Protein AF-A0A4U2G4Q0-F1 (afdb_monomer_lite)

Radius of gyration: 26.19 Å; chains: 1; bounding box: 52×20×78 Å

Sequence (96 aa):
GVTEQVVVTYTMSDESGEPITSTATITVTGTNDLPIANADSGAVQENSTVTVDVLANDTDLDDGAKFTLDSVSSDKGLVTIVNNKLVFEATGEDFD

pLDDT: mean 94.03, std 5.7, range [67.75, 98.62]

Foldseek 3Di:
DDKDKDKDKDWDDDPVDDIDIDIDIDIDDDDFWDKDFDDDDDDDDAQDKDKAQRCPPIDGPDPPDDDADPDDDDPFFDWDADPRIIMGHRHNVRPD

Secondary structure (DSSP, 8-state):
--EEEEEEEEEE--TT---EEEEEEEEEEPPPPPPB---------TTEEEEE-TTSS-B-SSTT----------SSSEEEEETTEEEEEE-HHHH-

Structure (mmCIF, N/CA/C/O backbone):
data_AF-A0A4U2G4Q0-F1
#
_entry.id   AF-A0A4U2G4Q0-F1
#
loop_
_atom_site.group_PDB
_atom_site.id
_atom_site.type_symbol
_atom_site.label_atom_id
_atom_site.label_alt_id
_atom_site.label_comp_id
_atom_site.label_asym_id
_atom_site.label_entity_id
_atom_site.label_seq_id
_atom_site.pdbx_PDB_ins_code
_atom_site.Cartn_x
_atom_site.Cartn_y
_atom_site.Cartn_z
_atom_site.occupancy
_atom_site.B_iso_or_equiv
_atom_site.auth_seq_id
_atom_site.auth_comp_id
_atom_site.auth_asym_id
_atom_site.auth_atom_id
_atom_site.pdbx_PDB_model_num
ATOM 1 N N . GLY A 1 1 ? 11.589 -1.559 -5.658 1.00 67.75 1 GLY A N 1
ATOM 2 C CA . GLY A 1 1 ? 12.229 -1.157 -6.922 1.00 67.75 1 GLY A CA 1
ATOM 3 C C . GLY A 1 1 ? 11.932 -2.153 -8.006 1.00 67.75 1 GLY A C 1
ATOM 4 O O . GLY A 1 1 ? 12.147 -3.346 -7.807 1.00 67.75 1 GLY A O 1
ATOM 5 N N . VAL A 1 2 ? 11.428 -1.691 -9.146 1.00 77.00 2 VAL A N 1
ATOM 6 C CA . VAL A 1 2 ? 11.065 -2.562 -10.275 1.00 77.00 2 VAL A CA 1
ATOM 7 C C . VAL A 1 2 ? 12.243 -2.704 -11.232 1.00 77.00 2 VAL A C 1
ATOM 9 O O . VAL A 1 2 ? 12.968 -1.744 -11.480 1.00 77.00 2 VAL A O 1
ATOM 12 N N . THR 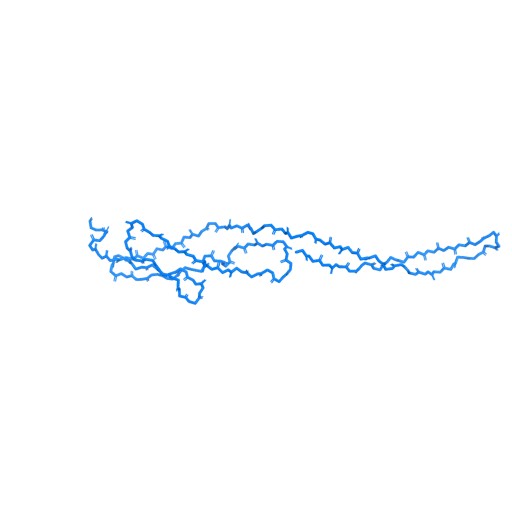A 1 3 ? 12.457 -3.904 -11.776 1.00 85.19 3 THR A N 1
ATOM 13 C CA . THR A 1 3 ? 13.377 -4.091 -12.906 1.00 85.19 3 THR A CA 1
ATOM 14 C C . THR A 1 3 ? 12.584 -4.146 -14.201 1.00 85.19 3 THR A C 1
ATOM 16 O O . THR A 1 3 ? 11.742 -5.026 -14.368 1.00 85.19 3 THR A O 1
ATOM 19 N N . GLU A 1 4 ? 12.900 -3.253 -15.130 1.00 89.81 4 GLU A N 1
ATOM 20 C CA . GLU A 1 4 ? 12.299 -3.203 -16.458 1.00 89.81 4 GLU A CA 1
ATOM 21 C C . GLU A 1 4 ? 13.333 -3.503 -17.544 1.00 89.81 4 GLU A C 1
ATOM 23 O O . GLU A 1 4 ? 14.521 -3.197 -17.415 1.00 89.81 4 GLU A O 1
ATOM 28 N N . GLN A 1 5 ? 12.876 -4.111 -18.639 1.00 93.38 5 GLN A N 1
ATOM 29 C CA . GLN A 1 5 ? 13.682 -4.294 -19.842 1.00 93.38 5 GLN A CA 1
ATOM 30 C C . GLN A 1 5 ? 13.166 -3.379 -20.945 1.00 93.38 5 GLN A C 1
ATOM 32 O O . GLN A 1 5 ? 11.998 -3.436 -21.322 1.00 93.38 5 GLN A O 1
ATOM 37 N N . VAL A 1 6 ? 14.067 -2.579 -21.502 1.00 94.88 6 VAL A N 1
ATOM 38 C CA . VAL A 1 6 ? 13.802 -1.684 -22.623 1.00 94.88 6 VAL A CA 1
ATOM 39 C C . VAL A 1 6 ? 14.505 -2.234 -23.856 1.00 94.88 6 VAL A C 1
ATOM 41 O O . VAL A 1 6 ? 15.722 -2.421 -23.858 1.00 94.88 6 VAL A O 1
ATOM 44 N N . VAL A 1 7 ? 13.747 -2.485 -24.924 1.00 96.69 7 VAL A N 1
ATOM 45 C CA . VAL A 1 7 ? 14.304 -2.900 -26.217 1.00 96.69 7 VAL A CA 1
ATOM 46 C C . VAL A 1 7 ? 14.533 -1.662 -27.074 1.00 96.69 7 VAL A C 1
ATOM 48 O O . VAL A 1 7 ? 13.591 -0.986 -27.484 1.00 96.69 7 VAL A O 1
ATOM 51 N N . VAL A 1 8 ? 15.796 -1.370 -27.361 1.00 97.81 8 VAL A N 1
ATOM 52 C CA . VAL A 1 8 ? 16.213 -0.264 -28.222 1.00 97.81 8 VAL A CA 1
ATOM 53 C C . VAL A 1 8 ? 16.483 -0.802 -29.617 1.00 97.81 8 VAL A C 1
ATOM 55 O O . VAL A 1 8 ? 17.323 -1.679 -29.794 1.00 97.81 8 VAL A O 1
ATOM 58 N N . THR A 1 9 ? 15.795 -0.262 -30.619 1.00 97.88 9 THR A N 1
ATOM 59 C CA . THR A 1 9 ? 16.065 -0.569 -32.031 1.00 97.88 9 THR A CA 1
ATOM 60 C C . THR A 1 9 ? 17.053 0.447 -32.592 1.00 97.88 9 THR A C 1
ATOM 62 O O . THR A 1 9 ? 16.890 1.646 -32.368 1.00 97.88 9 THR A O 1
ATOM 65 N N . TYR A 1 10 ? 18.066 -0.009 -33.324 1.00 96.88 10 TYR A N 1
ATOM 66 C CA . TYR A 1 10 ? 19.054 0.858 -33.965 1.00 96.88 10 TYR A CA 1
ATOM 67 C C . TYR A 1 10 ? 19.389 0.382 -35.380 1.00 96.88 10 TYR A C 1
ATOM 69 O O . TYR A 1 10 ? 19.177 -0.778 -35.733 1.00 96.88 10 TYR A O 1
ATOM 77 N N . THR A 1 11 ? 19.913 1.294 -36.197 1.00 97.25 11 THR A N 1
ATOM 78 C CA . THR A 1 11 ? 20.379 1.017 -37.561 1.00 97.25 11 THR A CA 1
ATOM 79 C C . THR A 1 11 ? 21.871 1.299 -37.682 1.00 97.25 11 THR A C 1
ATOM 81 O O . THR A 1 11 ? 22.355 2.274 -37.108 1.00 97.25 11 THR A O 1
ATOM 84 N N . MET A 1 12 ? 22.595 0.488 -38.449 1.00 95.75 12 MET A N 1
ATOM 85 C CA . MET A 1 12 ? 24.026 0.666 -38.718 1.00 95.75 12 MET A CA 1
ATOM 86 C C . MET A 1 12 ? 24.351 0.386 -40.186 1.00 95.75 12 MET A C 1
ATOM 88 O O . MET A 1 12 ? 23.714 -0.463 -40.796 1.00 95.75 12 MET A O 1
ATOM 92 N N . SER A 1 13 ? 25.352 1.064 -40.739 1.00 95.75 13 SER A N 1
ATOM 93 C CA . SER A 1 13 ? 25.876 0.840 -42.093 1.00 95.75 13 SER A CA 1
ATOM 94 C C . SER A 1 13 ? 27.403 0.911 -42.074 1.00 95.75 13 SER A C 1
ATOM 96 O O . SER A 1 13 ? 27.966 1.618 -41.236 1.00 95.75 13 SER A O 1
ATOM 98 N N . ASP A 1 14 ? 28.066 0.206 -42.990 1.00 93.19 14 ASP A N 1
ATOM 99 C CA . ASP A 1 14 ? 29.508 0.326 -43.238 1.00 93.19 14 ASP A CA 1
ATOM 100 C C . ASP A 1 14 ? 29.802 1.317 -44.387 1.00 93.19 14 ASP A C 1
ATOM 102 O O . ASP A 1 14 ? 28.907 2.040 -44.839 1.00 93.19 14 ASP A O 1
ATOM 106 N N . GLU A 1 15 ? 31.051 1.377 -44.867 1.00 93.62 15 GLU A N 1
ATOM 107 C CA . GLU A 1 15 ? 31.433 2.294 -45.952 1.00 93.62 15 GLU A CA 1
ATOM 108 C C . GLU A 1 15 ? 30.790 1.954 -47.310 1.00 93.62 15 GLU A C 1
ATOM 110 O O . GLU A 1 15 ? 30.821 2.783 -48.221 1.00 93.62 15 GLU A O 1
ATOM 115 N N . SER A 1 16 ? 30.210 0.758 -47.458 1.00 86.19 16 SER A N 1
ATOM 116 C CA . SER A 1 16 ? 29.601 0.277 -48.705 1.00 86.19 16 SER A CA 1
ATOM 117 C C . SER A 1 16 ? 28.143 0.707 -48.862 1.00 86.19 16 SER A C 1
ATOM 119 O O . SER A 1 16 ? 27.605 0.606 -49.963 1.00 86.19 16 SER A O 1
ATOM 121 N N . GLY A 1 17 ? 27.530 1.235 -47.798 1.00 77.50 17 GLY A N 1
ATOM 122 C CA . GLY A 1 17 ? 26.237 1.908 -47.850 1.00 77.50 17 GLY A CA 1
ATOM 123 C C . GLY A 1 17 ? 25.056 0.969 -48.092 1.00 77.50 17 GLY A C 1
ATOM 124 O O . GLY A 1 17 ? 24.575 0.848 -49.209 1.00 77.50 17 GLY A O 1
ATOM 125 N N . GLU A 1 18 ? 24.549 0.376 -47.014 1.00 93.06 18 GLU A N 1
ATOM 126 C CA . GLU A 1 18 ? 23.136 0.018 -46.826 1.00 93.06 18 GLU A CA 1
ATOM 127 C C . GLU A 1 18 ? 22.896 -0.125 -45.307 1.00 93.06 18 GLU A C 1
ATOM 129 O O . GLU A 1 18 ? 23.699 -0.775 -44.628 1.00 93.06 18 GLU A O 1
ATOM 134 N N . PRO A 1 19 ? 21.863 0.502 -44.720 1.00 94.31 19 PRO A N 1
ATOM 135 C CA . PRO A 1 19 ? 21.591 0.381 -43.292 1.00 94.31 19 PRO A CA 1
ATOM 136 C C . PRO A 1 19 ? 20.924 -0.956 -42.931 1.00 94.31 19 PRO A C 1
ATOM 138 O O . PRO A 1 19 ? 19.929 -1.361 -43.523 1.00 94.31 19 PRO A O 1
ATOM 141 N N . ILE A 1 20 ? 21.427 -1.609 -41.884 1.00 96.38 20 ILE A N 1
ATOM 142 C CA . ILE A 1 20 ? 20.869 -2.824 -41.278 1.00 96.38 20 ILE A CA 1
ATOM 143 C C . ILE A 1 20 ? 20.270 -2.474 -39.916 1.00 96.38 20 ILE A C 1
ATOM 145 O O . ILE A 1 20 ? 20.884 -1.744 -39.136 1.00 96.38 20 ILE A O 1
ATOM 149 N N . THR A 1 21 ? 19.090 -3.014 -39.606 1.00 97.75 21 THR A N 1
ATOM 150 C CA . THR A 1 21 ? 18.414 -2.843 -38.309 1.00 97.75 21 THR A CA 1
ATOM 151 C C . THR A 1 21 ? 18.759 -3.972 -37.334 1.00 97.75 21 THR A C 1
ATOM 153 O O . THR A 1 21 ? 18.766 -5.142 -37.709 1.00 97.75 21 THR A O 1
ATOM 156 N N . SER A 1 22 ? 18.992 -3.627 -36.067 1.00 97.81 22 SER A N 1
ATOM 157 C CA . SER A 1 22 ? 19.196 -4.561 -34.954 1.00 97.81 22 SER A CA 1
ATOM 158 C C . SER A 1 22 ? 18.582 -4.012 -33.658 1.00 97.81 22 SER A C 1
ATOM 160 O O . SER A 1 22 ? 18.094 -2.880 -33.617 1.00 97.81 22 SER A O 1
ATOM 162 N N . THR A 1 23 ? 18.593 -4.811 -32.591 1.00 98.00 23 THR A N 1
ATOM 163 C CA . THR A 1 23 ? 18.062 -4.445 -31.272 1.00 98.00 23 THR A CA 1
ATOM 164 C C . THR A 1 23 ? 19.083 -4.660 -30.160 1.00 98.00 23 THR A C 1
ATOM 166 O O . THR A 1 23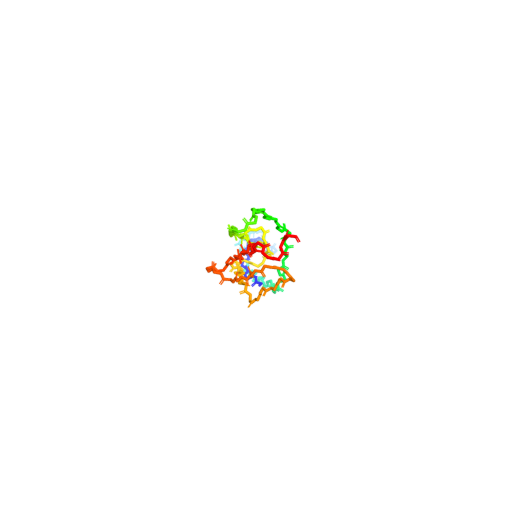 ? 19.804 -5.657 -30.165 1.00 98.00 23 THR A O 1
ATOM 169 N N . ALA A 1 24 ? 19.088 -3.775 -29.166 1.00 97.69 24 ALA A N 1
ATOM 170 C CA . ALA A 1 24 ? 19.778 -3.943 -27.892 1.00 97.69 24 ALA A CA 1
ATOM 171 C C . ALA A 1 24 ? 18.752 -3.989 -26.752 1.00 97.69 24 ALA A C 1
ATOM 173 O O . ALA A 1 24 ? 17.849 -3.157 -26.700 1.00 97.69 24 ALA A O 1
ATOM 174 N N . THR A 1 25 ? 18.900 -4.937 -25.828 1.00 97.56 25 THR A N 1
ATOM 175 C CA . THR A 1 25 ? 18.081 -4.992 -24.610 1.00 97.56 25 THR A CA 1
ATOM 176 C C . THR A 1 25 ? 18.832 -4.315 -23.473 1.00 97.56 25 THR A C 1
ATOM 178 O O . THR A 1 25 ? 19.949 -4.712 -23.143 1.00 97.56 25 THR A O 1
ATOM 181 N N . ILE A 1 26 ? 18.218 -3.302 -22.871 1.00 96.81 26 ILE A N 1
ATOM 182 C CA . ILE A 1 26 ? 18.736 -2.583 -21.709 1.00 96.81 26 ILE A CA 1
ATOM 183 C C . ILE A 1 26 ? 17.895 -2.976 -20.501 1.00 96.81 26 ILE A C 1
ATOM 185 O O . ILE A 1 26 ? 16.682 -2.791 -20.507 1.00 96.81 26 ILE A O 1
ATOM 189 N N . THR A 1 27 ? 18.540 -3.491 -19.459 1.00 94.62 27 THR A N 1
ATOM 190 C CA . THR A 1 27 ? 17.888 -3.750 -18.172 1.00 94.62 27 THR A CA 1
ATOM 191 C C . THR A 1 27 ? 18.085 -2.544 -17.265 1.00 94.62 27 THR A C 1
ATOM 193 O O . THR A 1 27 ? 19.222 -2.159 -16.990 1.00 94.62 27 THR A O 1
ATOM 196 N N . VAL A 1 28 ? 16.989 -1.963 -16.788 1.00 91.62 28 VAL A N 1
ATOM 197 C CA . VAL A 1 28 ? 16.984 -0.876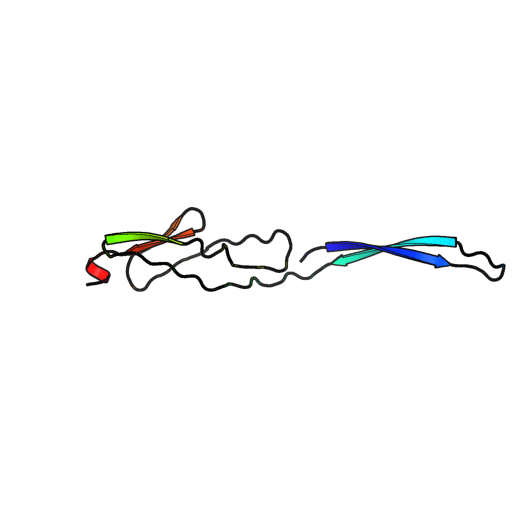 -15.808 1.00 91.62 28 VAL A CA 1
ATOM 198 C C . VAL A 1 28 ? 16.445 -1.430 -14.500 1.00 91.62 28 VAL A C 1
ATOM 200 O O . VAL A 1 28 ? 15.318 -1.907 -14.449 1.00 91.62 28 VAL A O 1
ATOM 203 N N . THR A 1 29 ? 17.247 -1.370 -13.441 1.00 88.25 29 THR A N 1
ATOM 204 C CA . THR A 1 29 ? 16.815 -1.764 -12.097 1.00 88.25 29 THR A CA 1
ATOM 205 C C . THR A 1 29 ? 16.555 -0.513 -11.271 1.00 88.25 29 THR A C 1
ATOM 207 O O . THR A 1 29 ? 17.483 0.235 -10.965 1.00 88.25 29 THR A O 1
ATOM 210 N N . GLY A 1 30 ? 15.288 -0.290 -10.929 1.00 86.94 30 GLY A N 1
ATOM 211 C CA . GLY A 1 30 ? 14.861 0.743 -9.996 1.00 86.94 30 GLY A CA 1
ATOM 212 C C . GLY A 1 30 ? 15.299 0.437 -8.565 1.00 86.94 30 GLY A C 1
ATOM 213 O O . GLY A 1 30 ? 15.468 -0.722 -8.171 1.00 86.94 30 GLY A O 1
ATOM 214 N N . THR A 1 31 ? 15.481 1.488 -7.773 1.00 90.12 31 THR A N 1
ATOM 215 C CA . THR A 1 31 ? 15.694 1.398 -6.323 1.00 90.12 31 THR A CA 1
ATOM 216 C C . THR A 1 31 ? 14.381 1.140 -5.602 1.00 90.12 31 THR A C 1
ATOM 218 O O . THR A 1 31 ? 13.325 1.350 -6.178 1.00 90.12 31 THR A O 1
ATOM 221 N N . ASN A 1 32 ? 14.436 0.654 -4.361 1.00 88.88 32 ASN A N 1
ATOM 222 C CA . ASN A 1 32 ? 13.240 0.624 -3.524 1.00 88.88 32 ASN A CA 1
ATOM 223 C C . ASN A 1 32 ? 12.932 2.028 -3.014 1.00 88.88 32 ASN A C 1
ATOM 225 O O . ASN A 1 32 ? 13.809 2.644 -2.403 1.00 88.88 32 ASN A O 1
ATOM 229 N N . ASP A 1 33 ? 11.719 2.496 -3.254 1.00 91.62 33 ASP A N 1
ATOM 230 C CA . ASP A 1 33 ? 11.228 3.769 -2.752 1.00 91.62 33 ASP A CA 1
ATOM 231 C C . ASP A 1 33 ? 10.598 3.581 -1.362 1.00 91.62 33 ASP A C 1
ATOM 233 O O . ASP A 1 33 ? 10.453 2.461 -0.865 1.00 91.62 33 ASP A O 1
ATOM 237 N N . LEU A 1 34 ? 10.356 4.687 -0.656 1.00 9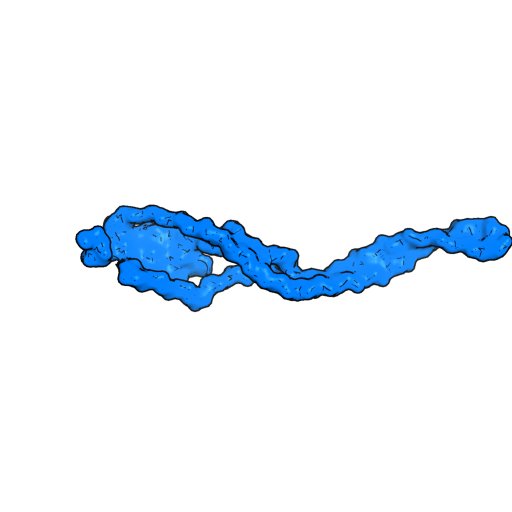2.81 34 LEU A N 1
ATOM 238 C CA . LEU A 1 34 ? 9.634 4.658 0.616 1.00 92.81 34 LEU A CA 1
ATOM 239 C C . LEU A 1 34 ? 8.140 4.883 0.362 1.00 92.81 34 LEU A C 1
ATOM 241 O O . LEU A 1 34 ? 7.796 5.674 -0.523 1.00 92.81 34 LEU A O 1
ATOM 245 N N . PRO A 1 35 ? 7.263 4.301 1.196 1.00 95.25 35 PRO A N 1
ATOM 246 C CA . PRO A 1 35 ? 5.837 4.554 1.104 1.00 95.25 35 PRO A CA 1
ATOM 247 C C . PRO A 1 35 ? 5.508 6.012 1.438 1.00 95.25 35 PRO A C 1
ATOM 249 O O . PRO A 1 35 ? 6.135 6.646 2.294 1.00 95.25 35 PRO A O 1
ATOM 252 N N . ILE A 1 36 ? 4.471 6.527 0.786 1.00 96.75 36 ILE A N 1
ATOM 253 C CA . ILE A 1 36 ? 3.861 7.829 1.037 1.00 96.75 36 ILE A CA 1
ATOM 254 C C . ILE A 1 36 ? 2.491 7.586 1.663 1.00 96.75 36 ILE A C 1
ATOM 256 O O . ILE A 1 36 ? 1.572 7.120 0.985 1.00 96.75 36 ILE A O 1
ATOM 260 N N . ALA A 1 37 ? 2.374 7.940 2.943 1.00 97.19 37 ALA A N 1
ATOM 261 C CA . ALA A 1 37 ? 1.120 7.864 3.676 1.00 97.19 37 ALA A CA 1
ATOM 262 C C . ALA A 1 37 ? 0.255 9.113 3.439 1.00 97.19 37 ALA A C 1
ATOM 264 O O . ALA A 1 37 ? 0.764 10.241 3.469 1.00 97.19 37 ALA A O 1
ATOM 265 N N . ASN A 1 38 ? -1.048 8.929 3.252 1.00 97.75 38 ASN A N 1
ATOM 266 C CA . ASN A 1 38 ? -2.033 9.994 3.113 1.00 97.75 38 ASN A CA 1
ATOM 267 C C . ASN A 1 38 ? -2.978 10.001 4.319 1.00 97.75 38 ASN A C 1
ATOM 269 O O . ASN A 1 38 ? -3.336 8.970 4.864 1.00 97.75 38 ASN A O 1
ATOM 273 N N . ALA A 1 39 ? -3.367 11.192 4.779 1.00 98.06 39 ALA A N 1
ATOM 274 C CA . ALA A 1 39 ? -4.156 11.303 6.002 1.00 98.06 39 ALA A CA 1
ATOM 275 C C . ALA A 1 39 ? -5.598 10.802 5.819 1.00 98.06 39 ALA A C 1
ATOM 277 O O . ALA A 1 39 ? -6.271 11.156 4.846 1.00 98.06 39 ALA A O 1
ATOM 278 N N . ASP A 1 40 ? -6.095 10.086 6.827 1.00 98.00 40 ASP A N 1
ATOM 279 C CA . ASP A 1 40 ? -7.465 9.580 6.879 1.00 98.00 40 ASP A CA 1
ATOM 280 C C . ASP A 1 40 ? -8.320 10.284 7.924 1.00 98.00 40 ASP A C 1
ATOM 282 O O . ASP A 1 40 ? -7.843 10.933 8.857 1.00 98.00 40 ASP A O 1
ATOM 286 N N . SER A 1 41 ? -9.630 10.107 7.785 1.00 96.94 41 SER A N 1
ATOM 287 C CA . SER A 1 41 ? -10.594 10.528 8.792 1.00 96.94 41 SER A CA 1
ATOM 288 C C . SER A 1 41 ? -11.732 9.521 8.905 1.00 96.94 41 SER A C 1
ATOM 290 O O . SER A 1 41 ? -12.093 8.841 7.945 1.00 96.94 41 SER A O 1
ATOM 292 N N . GLY A 1 42 ? -12.306 9.442 10.099 1.00 96.25 42 GLY A N 1
ATOM 293 C CA . GLY A 1 42 ? -13.501 8.672 10.408 1.00 96.25 42 GLY A CA 1
ATOM 294 C C . GLY A 1 42 ? -14.292 9.395 11.491 1.00 96.25 42 GLY A C 1
ATOM 295 O O . GLY A 1 42 ? -13.747 10.225 12.217 1.00 96.25 42 GLY A O 1
ATOM 296 N N . ALA A 1 43 ? -15.583 9.102 11.586 1.00 96.31 43 ALA A N 1
ATOM 297 C CA . ALA A 1 43 ? -16.445 9.656 12.619 1.00 96.31 43 ALA A CA 1
ATOM 298 C C . ALA A 1 43 ? -17.382 8.573 13.139 1.00 96.31 43 ALA A C 1
ATOM 300 O O . ALA A 1 43 ? -17.867 7.732 12.380 1.00 96.31 43 ALA A O 1
ATOM 301 N N . VAL A 1 44 ? -17.632 8.613 14.441 1.00 96.69 44 VAL A N 1
ATOM 302 C CA . VAL A 1 44 ? -18.492 7.671 15.146 1.00 96.69 44 VAL A CA 1
ATOM 303 C C . VAL A 1 44 ? -19.130 8.384 16.335 1.00 96.69 44 VAL A C 1
ATOM 305 O O . VAL A 1 44 ? -18.575 9.359 16.839 1.00 96.69 44 VAL A O 1
ATOM 308 N N . GLN A 1 45 ? -20.317 7.944 16.743 1.00 96.25 45 GLN A N 1
ATOM 309 C CA . GLN A 1 45 ? -20.933 8.408 17.987 1.00 96.25 45 GLN A CA 1
ATOM 310 C C . GLN A 1 45 ? -20.307 7.690 19.188 1.00 96.25 45 GLN A C 1
ATOM 312 O O . GLN A 1 45 ? -19.667 6.651 19.030 1.00 96.25 45 GLN A O 1
ATOM 317 N N . GLU A 1 46 ? -20.515 8.223 20.391 1.00 95.19 46 GLU A N 1
ATOM 318 C CA . GLU A 1 46 ? -20.204 7.494 21.620 1.00 95.19 46 GLU A CA 1
ATOM 319 C C . GLU A 1 46 ? -20.901 6.123 21.647 1.00 95.19 46 GLU A C 1
ATOM 321 O O . GLU A 1 46 ? -21.964 5.916 21.050 1.00 95.19 46 GLU A O 1
ATOM 326 N N . ASN A 1 47 ? -20.287 5.174 22.346 1.00 95.06 47 ASN A N 1
ATOM 327 C CA . ASN A 1 47 ? -20.737 3.790 22.478 1.00 95.06 47 ASN A CA 1
ATOM 328 C C . ASN A 1 47 ? -20.910 3.062 21.133 1.00 95.06 47 ASN A C 1
ATOM 330 O O . ASN A 1 47 ? -21.755 2.176 21.000 1.00 95.06 47 ASN A O 1
ATOM 334 N N . SER A 1 48 ? -20.126 3.449 20.124 1.00 96.81 48 SER A N 1
ATOM 335 C CA . SER A 1 48 ? -20.170 2.878 18.777 1.00 96.81 48 SER A CA 1
ATOM 336 C C . SER A 1 48 ? -18.764 2.625 18.219 1.00 96.81 48 SER A C 1
ATOM 338 O O . SER A 1 48 ? -17.760 3.121 18.734 1.00 96.81 48 SER A O 1
ATOM 340 N N . THR A 1 49 ? -18.700 1.842 17.142 1.00 97.88 49 THR A N 1
ATOM 341 C CA . THR A 1 49 ? -17.451 1.412 16.497 1.00 97.88 49 THR A CA 1
ATOM 342 C C . THR A 1 49 ? -17.374 1.927 15.065 1.00 97.88 49 THR A C 1
ATOM 344 O O . THR A 1 49 ? -18.377 1.943 14.349 1.00 97.88 49 THR A O 1
ATOM 347 N N . VAL A 1 50 ? -16.175 2.296 14.617 1.00 98.31 50 VAL A N 1
ATOM 348 C CA . VAL A 1 50 ? -15.880 2.608 13.214 1.00 98.31 50 VAL A CA 1
ATOM 3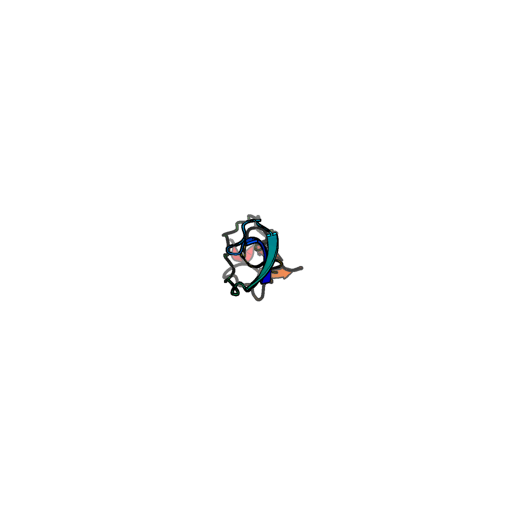49 C C . VAL A 1 50 ? -14.678 1.810 12.726 1.00 98.31 50 VAL A C 1
ATOM 351 O O . VAL A 1 50 ? -13.715 1.585 13.456 1.00 98.31 50 VAL A O 1
ATOM 354 N N . THR A 1 51 ? -14.740 1.373 11.471 1.00 98.62 51 THR A N 1
ATOM 355 C CA . THR A 1 51 ? -13.606 0.778 10.760 1.00 98.62 51 THR A CA 1
ATOM 356 C C . THR A 1 51 ? -13.139 1.747 9.686 1.00 98.62 51 THR A C 1
ATOM 358 O O . THR A 1 51 ? -13.948 2.193 8.873 1.00 98.62 51 THR A O 1
ATOM 361 N N . VAL A 1 52 ? -11.843 2.050 9.670 1.00 98.44 52 VAL A N 1
ATOM 362 C CA . VAL A 1 52 ? -11.215 2.943 8.693 1.00 98.44 52 VAL A CA 1
ATOM 363 C C . VAL A 1 52 ? -10.140 2.177 7.935 1.00 98.44 52 VAL A C 1
ATOM 365 O O . VAL A 1 52 ? -9.267 1.533 8.523 1.00 98.44 52 VAL A O 1
ATOM 368 N N . ASP A 1 53 ? -10.220 2.235 6.609 1.00 98.25 53 ASP A N 1
ATOM 369 C CA . ASP A 1 53 ? -9.227 1.651 5.716 1.00 98.25 53 ASP A CA 1
ATOM 370 C C . ASP A 1 53 ? -8.082 2.631 5.458 1.00 98.25 53 ASP A C 1
ATOM 372 O O . ASP A 1 53 ? -7.992 3.217 4.384 1.00 98.25 53 ASP A O 1
ATOM 376 N N . VAL A 1 54 ? -7.234 2.816 6.470 1.00 97.94 54 VAL A N 1
ATOM 377 C CA . VAL A 1 54 ? -6.158 3.829 6.480 1.00 97.94 54 VAL A CA 1
ATOM 378 C C . VAL A 1 54 ? -5.023 3.573 5.484 1.00 97.94 54 VAL A C 1
ATOM 380 O O . VAL A 1 54 ? -4.086 4.343 5.406 1.00 97.94 54 VAL A O 1
ATOM 383 N N . LEU A 1 55 ? -5.069 2.457 4.753 1.00 97.88 55 LEU A N 1
ATOM 384 C CA . LEU A 1 55 ? -4.064 2.105 3.745 1.00 97.88 55 LEU A CA 1
ATOM 385 C C . LEU A 1 55 ? -4.592 2.290 2.315 1.00 97.88 55 LEU A C 1
ATOM 387 O O . LEU A 1 55 ? -3.873 2.033 1.352 1.00 97.88 55 LEU A O 1
ATOM 391 N N . ALA A 1 56 ? -5.868 2.658 2.149 1.00 97.00 56 ALA A N 1
ATOM 392 C CA . ALA A 1 56 ? -6.532 2.673 0.844 1.00 97.00 56 ALA A CA 1
ATOM 393 C C . ALA A 1 56 ? -6.064 3.811 -0.071 1.00 97.00 56 ALA A C 1
ATOM 395 O O . ALA A 1 56 ? -6.161 3.700 -1.294 1.00 97.00 56 ALA A O 1
ATOM 396 N N . ASN A 1 57 ? -5.622 4.917 0.518 1.00 97.00 57 ASN A N 1
ATOM 397 C CA . ASN A 1 57 ? -5.132 6.108 -0.169 1.00 97.00 57 ASN A CA 1
ATOM 398 C C . ASN A 1 57 ? -3.598 6.218 -0.134 1.00 97.00 57 ASN A C 1
ATOM 400 O O . ASN A 1 57 ? -3.063 7.142 -0.742 1.00 97.00 57 ASN A O 1
ATOM 404 N N . ASP A 1 58 ? -2.900 5.307 0.539 1.00 97.56 58 ASP A N 1
ATOM 405 C CA . ASP A 1 58 ? -1.442 5.271 0.589 1.00 97.56 58 ASP A CA 1
ATOM 406 C C . ASP A 1 58 ? -0.857 4.791 -0.740 1.00 97.56 58 ASP A C 1
ATOM 408 O O . ASP A 1 58 ? -1.459 4.007 -1.479 1.00 97.56 58 ASP A O 1
ATOM 412 N N . THR A 1 59 ? 0.340 5.274 -1.065 1.00 96.19 59 THR A N 1
ATOM 413 C CA . THR A 1 59 ? 1.007 4.956 -2.333 1.00 96.19 59 THR A CA 1
ATOM 414 C C . THR A 1 59 ? 2.472 4.642 -2.121 1.00 96.19 59 THR A C 1
ATOM 416 O O . THR A 1 59 ? 3.116 5.194 -1.237 1.00 96.19 59 THR A O 1
ATOM 419 N N . ASP A 1 60 ? 3.013 3.791 -2.977 1.00 95.25 60 ASP A N 1
ATOM 420 C CA . ASP A 1 60 ? 4.442 3.553 -3.116 1.00 95.25 60 ASP A CA 1
ATOM 421 C C . ASP A 1 60 ? 4.717 3.464 -4.619 1.00 95.25 60 ASP A C 1
ATOM 423 O O . ASP A 1 60 ? 3.860 3.007 -5.384 1.00 95.25 60 ASP A O 1
ATOM 427 N N . LEU A 1 61 ? 5.856 3.997 -5.054 1.00 91.62 61 LEU A N 1
ATOM 428 C CA . LEU A 1 61 ? 6.224 4.013 -6.470 1.00 91.62 61 LEU A CA 1
ATOM 429 C C . LEU A 1 61 ? 6.660 2.631 -6.963 1.00 91.62 61 LEU A C 1
ATOM 431 O O . LEU A 1 61 ? 6.694 2.390 -8.172 1.00 91.62 61 LEU A O 1
ATOM 435 N N . ASP A 1 62 ? 6.959 1.719 -6.044 1.00 90.25 62 ASP A N 1
ATOM 436 C CA . ASP A 1 62 ? 7.326 0.355 -6.351 1.00 90.25 62 ASP A CA 1
ATOM 437 C C . ASP A 1 62 ? 6.113 -0.495 -6.741 1.00 90.25 62 ASP A C 1
ATOM 439 O O . ASP A 1 62 ? 5.148 -0.650 -5.988 1.00 90.25 62 ASP A O 1
ATOM 443 N N . ASP A 1 63 ? 6.188 -1.118 -7.921 1.00 83.44 63 ASP A N 1
ATOM 444 C CA . ASP A 1 63 ? 5.132 -2.013 -8.389 1.00 83.44 63 ASP A CA 1
ATOM 445 C C . ASP A 1 63 ? 4.939 -3.203 -7.439 1.00 83.44 63 ASP A C 1
ATOM 447 O O . ASP A 1 63 ? 5.890 -3.827 -6.955 1.00 83.44 63 ASP A O 1
ATOM 451 N N . GLY A 1 64 ? 3.673 -3.526 -7.179 1.00 85.69 64 GLY A N 1
ATOM 452 C CA . GLY A 1 64 ? 3.286 -4.601 -6.273 1.00 85.69 64 GLY A CA 1
ATOM 453 C C . GLY A 1 64 ? 3.565 -4.338 -4.790 1.00 85.69 64 GLY A C 1
ATOM 454 O O . GLY A 1 64 ? 3.488 -5.293 -4.008 1.00 85.69 64 GLY A O 1
ATOM 455 N N . ALA A 1 65 ? 3.864 -3.094 -4.390 1.00 91.56 65 ALA A N 1
ATOM 456 C CA . ALA A 1 65 ? 3.960 -2.716 -2.985 1.00 91.56 65 ALA A CA 1
ATOM 457 C C . ALA A 1 65 ? 2.694 -3.117 -2.211 1.00 91.56 65 ALA A C 1
ATOM 459 O O . ALA A 1 65 ? 1.564 -3.044 -2.703 1.00 91.56 65 ALA A O 1
ATOM 460 N N . LYS A 1 66 ? 2.896 -3.593 -0.981 1.00 93.12 66 LYS A N 1
ATOM 461 C CA . LYS A 1 66 ? 1.824 -4.010 -0.075 1.00 93.12 66 LYS A CA 1
ATOM 462 C C . LYS A 1 66 ? 2.032 -3.341 1.264 1.00 93.12 66 LYS A C 1
ATOM 464 O O . LYS A 1 66 ? 3.118 -3.436 1.828 1.00 93.12 66 LYS A O 1
ATOM 469 N N . PHE A 1 67 ? 0.971 -2.743 1.784 1.00 96.75 67 PHE A N 1
ATOM 470 C CA . PHE A 1 67 ? 0.995 -2.095 3.086 1.00 96.75 67 PHE A CA 1
ATOM 471 C C . PHE A 1 67 ? 0.356 -2.978 4.147 1.00 96.75 67 PHE A C 1
ATOM 473 O O . PHE A 1 67 ? -0.662 -3.639 3.913 1.00 96.75 67 PHE A O 1
ATOM 480 N N . THR A 1 68 ? 0.958 -2.970 5.328 1.00 97.44 68 THR A N 1
ATOM 481 C CA . THR A 1 68 ? 0.448 -3.647 6.515 1.00 97.44 68 THR A CA 1
ATOM 482 C C . THR A 1 68 ? 0.464 -2.694 7.695 1.00 97.44 68 THR A C 1
ATOM 484 O O . THR A 1 68 ? 1.407 -1.926 7.858 1.00 97.44 68 THR A O 1
ATOM 487 N N . LEU A 1 69 ? -0.572 -2.751 8.529 1.00 97.56 69 LEU A N 1
ATOM 488 C CA . LEU A 1 69 ? -0.562 -2.073 9.821 1.00 97.56 69 LEU A CA 1
ATOM 489 C C . LEU A 1 69 ? 0.186 -2.930 10.841 1.00 97.56 69 LEU A C 1
ATOM 491 O O . LEU A 1 69 ? -0.223 -4.056 11.123 1.00 97.56 69 LEU A O 1
ATOM 495 N N . ASP A 1 70 ? 1.241 -2.369 11.427 1.00 97.19 70 ASP A N 1
ATOM 496 C CA . ASP A 1 70 ? 2.042 -3.061 12.443 1.00 97.19 70 ASP A CA 1
ATOM 497 C C . ASP A 1 70 ? 1.540 -2.794 13.866 1.00 97.19 70 ASP A C 1
ATOM 499 O O . ASP A 1 70 ? 1.546 -3.677 14.724 1.00 97.19 70 ASP A O 1
ATOM 503 N N . SER A 1 71 ? 1.102 -1.563 14.137 1.00 97.69 71 SER A N 1
ATOM 504 C CA . SER A 1 71 ? 0.585 -1.161 15.445 1.00 97.69 71 SER A CA 1
ATOM 505 C C . SER A 1 71 ? -0.348 0.036 15.333 1.00 97.69 71 SER A C 1
ATOM 507 O O . SER A 1 71 ? -0.276 0.815 14.385 1.00 97.69 71 SER A O 1
ATOM 509 N N . VAL A 1 72 ? -1.221 0.169 16.326 1.00 97.81 72 VAL A N 1
ATOM 510 C CA . VAL A 1 72 ? -2.129 1.300 16.510 1.00 97.81 72 VAL A CA 1
ATOM 511 C C . VAL A 1 72 ? -2.128 1.681 17.983 1.00 97.81 72 VAL A C 1
ATOM 513 O O . VAL A 1 72 ? -1.961 0.827 18.856 1.00 97.81 72 VAL A O 1
ATOM 516 N N . SER A 1 73 ? -2.312 2.963 18.265 1.00 97.06 73 SER A N 1
ATOM 517 C CA . SER A 1 73 ? -2.481 3.471 19.620 1.00 97.06 73 SER A CA 1
ATOM 518 C C . SER A 1 73 ? -3.454 4.639 19.615 1.00 97.06 73 SER A C 1
ATOM 520 O O . SER A 1 73 ? -3.618 5.334 18.612 1.00 97.06 73 SER A O 1
ATOM 522 N N . SER A 1 74 ? -4.136 4.819 20.738 1.00 95.69 74 SER A N 1
ATOM 523 C CA . SER A 1 74 ? -5.013 5.953 20.970 1.00 95.69 74 SER A CA 1
ATOM 524 C C . SER A 1 74 ? -4.892 6.381 22.425 1.00 95.69 74 SER A C 1
ATOM 526 O O . SER A 1 74 ? -4.592 5.562 23.296 1.00 95.69 74 SER A O 1
ATOM 528 N N . ASP A 1 75 ? -5.062 7.672 22.671 1.00 95.06 75 ASP A N 1
ATOM 529 C CA . ASP A 1 75 ? -5.112 8.270 24.002 1.00 95.06 75 ASP A CA 1
ATOM 530 C C . ASP A 1 75 ? -6.511 8.185 24.634 1.00 95.06 75 ASP A C 1
ATOM 532 O O . ASP A 1 75 ? -6.633 8.350 25.848 1.00 95.06 75 ASP A O 1
ATOM 536 N N . LYS A 1 76 ? -7.546 7.892 23.833 1.00 94.06 76 LYS A N 1
ATOM 537 C CA . LYS A 1 76 ? -8.933 7.665 24.258 1.00 94.06 76 LYS A CA 1
ATOM 538 C C . LYS A 1 76 ? -9.587 6.548 23.450 1.00 94.06 76 LYS A C 1
ATOM 540 O O . LYS A 1 76 ? -9.282 6.388 22.274 1.00 94.06 76 LYS A O 1
ATOM 545 N N . GLY A 1 77 ? -10.558 5.846 24.027 1.00 94.75 77 GLY A N 1
ATOM 546 C CA . GLY A 1 77 ? -11.198 4.723 23.353 1.00 94.75 77 GLY A CA 1
ATOM 547 C C . GLY A 1 77 ? -10.239 3.554 23.130 1.00 94.75 77 GLY A C 1
ATOM 548 O O . GLY A 1 77 ? -9.058 3.584 23.492 1.00 94.75 77 GLY A O 1
ATOM 549 N N . LEU A 1 78 ? -10.755 2.498 22.509 1.00 95.88 78 LEU A N 1
ATOM 550 C CA . LEU A 1 78 ? -9.971 1.319 22.157 1.00 95.88 78 LEU A CA 1
ATOM 551 C C . LEU A 1 78 ? -9.698 1.308 20.654 1.00 95.88 78 LEU A C 1
ATOM 553 O O . LEU A 1 78 ? -10.621 1.394 19.847 1.00 95.88 78 LEU A O 1
ATOM 557 N N . VAL A 1 79 ? -8.429 1.148 20.272 1.00 97.81 79 VAL A N 1
ATOM 558 C CA . VAL A 1 79 ? -8.035 0.965 18.872 1.00 97.81 79 VAL A CA 1
ATOM 559 C C . VAL A 1 79 ? -7.372 -0.392 18.667 1.00 97.81 79 VAL A C 1
ATOM 561 O O . VAL A 1 79 ? -6.505 -0.805 19.438 1.00 97.81 79 VAL A O 1
ATOM 564 N N . THR A 1 80 ? -7.786 -1.104 17.622 1.00 98.31 80 THR A N 1
ATOM 565 C CA . THR A 1 80 ? -7.245 -2.413 17.238 1.00 98.31 80 THR A CA 1
ATOM 566 C C . THR A 1 80 ? -7.050 -2.509 15.726 1.00 98.31 80 THR A C 1
ATOM 568 O O . THR A 1 80 ? -7.604 -1.721 14.959 1.00 98.31 80 THR A O 1
ATOM 571 N N . ILE A 1 81 ? -6.239 -3.476 15.288 1.00 98.62 81 ILE A N 1
ATOM 572 C CA . ILE A 1 81 ? -6.091 -3.823 13.870 1.00 98.62 81 ILE A CA 1
ATOM 573 C C . ILE A 1 81 ? -6.903 -5.088 13.607 1.00 98.62 81 ILE A C 1
ATOM 575 O O . ILE A 1 81 ? -6.626 -6.140 14.185 1.00 98.62 81 ILE A O 1
ATOM 579 N N . VAL A 1 82 ? -7.876 -5.007 12.701 1.00 98.50 82 VAL A N 1
ATOM 580 C CA . VAL A 1 82 ? -8.682 -6.153 12.259 1.00 98.50 82 VAL A CA 1
ATOM 581 C C . VAL A 1 82 ? -8.659 -6.198 10.740 1.00 98.50 82 VAL A C 1
ATOM 583 O O . VAL A 1 82 ? -9.010 -5.224 10.082 1.00 98.50 82 VAL A O 1
ATOM 586 N N . ASN A 1 83 ? -8.241 -7.329 10.164 1.00 97.81 83 ASN A N 1
ATOM 587 C CA . ASN A 1 83 ? -8.136 -7.509 8.708 1.00 97.81 83 ASN A CA 1
ATOM 588 C C . ASN A 1 83 ? -7.353 -6.379 8.009 1.00 97.81 83 ASN A C 1
ATOM 590 O O . ASN A 1 83 ? -7.766 -5.899 6.954 1.00 97.81 83 ASN A O 1
ATOM 594 N N . ASN A 1 84 ? -6.232 -5.960 8.608 1.00 98.06 84 ASN A N 1
ATOM 595 C CA . ASN A 1 84 ? -5.373 -4.881 8.108 1.00 98.06 84 ASN A CA 1
ATOM 596 C C . ASN A 1 84 ? -6.051 -3.497 8.034 1.00 98.06 84 ASN A C 1
ATOM 598 O O . ASN A 1 84 ? -5.622 -2.643 7.266 1.00 98.06 84 ASN A O 1
ATOM 602 N N . LYS A 1 85 ? -7.114 -3.280 8.817 1.00 98.31 85 LYS A N 1
ATOM 603 C CA . LYS A 1 85 ? -7.801 -1.991 8.958 1.00 98.31 85 LYS A CA 1
ATOM 604 C C . LYS A 1 85 ? -7.797 -1.543 10.410 1.00 98.31 85 LYS A C 1
ATOM 606 O O . LYS A 1 85 ? -7.790 -2.376 11.320 1.00 98.31 85 LYS A O 1
ATOM 611 N N . LEU A 1 86 ? -7.847 -0.231 10.608 1.00 98.50 86 LEU A N 1
ATOM 612 C CA . LEU A 1 86 ? -8.022 0.369 11.921 1.00 98.50 86 LEU A CA 1
ATOM 613 C C . LEU A 1 86 ? -9.478 0.184 12.354 1.00 98.50 86 LEU A C 1
ATOM 615 O O . LEU A 1 86 ? -10.400 0.547 11.623 1.00 98.50 86 LEU A O 1
ATOM 619 N N . VAL A 1 87 ? -9.689 -0.367 13.546 1.00 98.50 87 VAL A N 1
ATOM 620 C CA . VAL A 1 87 ? -10.994 -0.429 14.209 1.00 98.50 87 VAL A CA 1
ATOM 621 C C . VAL A 1 87 ? -10.915 0.385 15.487 1.00 98.50 87 VAL A C 1
ATOM 623 O O . VAL A 1 87 ? -10.061 0.124 16.332 1.00 98.50 87 VAL A O 1
ATOM 626 N N . PHE A 1 88 ? -11.797 1.369 15.609 1.00 98.31 88 PHE A N 1
ATOM 627 C CA . PHE A 1 88 ? -11.881 2.262 16.754 1.00 98.31 88 PHE A CA 1
ATOM 628 C C . PHE A 1 88 ? -13.228 2.108 17.456 1.00 98.31 88 PHE A C 1
ATOM 630 O O . PHE A 1 88 ? -14.275 2.192 16.809 1.00 98.31 88 PHE A O 1
ATOM 637 N N . GLU A 1 89 ? -13.198 1.907 18.768 1.00 97.44 89 GLU A N 1
ATOM 638 C CA . GLU A 1 89 ? -14.365 1.824 19.641 1.00 97.44 89 GLU A CA 1
ATOM 639 C C . GLU A 1 89 ? -14.396 3.046 20.563 1.00 97.44 89 GLU A C 1
ATOM 641 O O . GLU A 1 89 ? -13.508 3.238 21.396 1.00 97.44 89 GLU A O 1
ATOM 646 N N . ALA A 1 90 ? -15.433 3.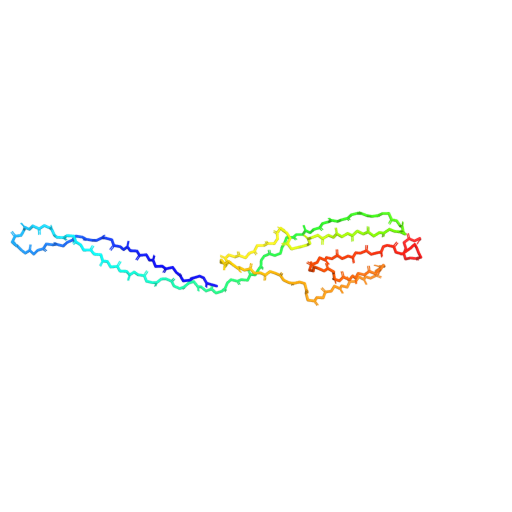872 20.414 1.00 96.12 90 ALA A N 1
ATOM 647 C CA . ALA A 1 90 ? -15.666 5.022 21.273 1.00 96.12 90 ALA A CA 1
ATOM 648 C C . ALA A 1 90 ? -16.429 4.574 22.526 1.00 96.12 90 ALA A C 1
ATOM 650 O O . ALA A 1 90 ? -17.656 4.569 22.544 1.00 96.12 90 ALA A O 1
ATOM 651 N N . THR A 1 91 ? -15.727 4.154 23.571 1.00 89.50 91 THR A N 1
ATOM 652 C CA . THR A 1 91 ? -16.321 3.821 24.875 1.00 89.50 91 THR A CA 1
ATOM 653 C C . THR A 1 91 ? -16.849 5.081 25.558 1.00 89.50 91 THR A C 1
ATOM 655 O O . THR A 1 91 ? -16.089 6.025 25.730 1.00 89.50 91 THR A O 1
ATOM 658 N N . GLY A 1 92 ? -18.132 5.115 25.946 1.00 80.44 92 GLY A N 1
ATOM 659 C CA . GLY A 1 92 ? -18.794 6.325 26.469 1.00 80.44 92 GLY A CA 1
ATOM 660 C C . GLY A 1 92 ? -18.020 7.041 27.580 1.00 80.44 92 GLY A C 1
ATOM 661 O O . GLY A 1 92 ? -17.781 8.236 27.475 1.00 80.44 92 GLY A O 1
ATOM 662 N N . GLU A 1 93 ? -17.490 6.286 28.546 1.00 81.56 93 GLU A N 1
ATOM 663 C CA . GLU A 1 93 ? -16.705 6.821 29.674 1.00 81.56 93 GLU A CA 1
ATOM 664 C C . GLU A 1 93 ? -15.468 7.651 29.257 1.00 81.56 93 GLU A C 1
ATOM 666 O O . GLU A 1 93 ? -14.995 8.481 30.031 1.00 81.56 93 GLU A O 1
ATOM 671 N N . ASP A 1 94 ? -14.921 7.453 28.051 1.00 84.25 94 ASP A N 1
ATOM 672 C CA . ASP A 1 94 ? -13.743 8.192 27.571 1.00 84.25 94 ASP A CA 1
ATOM 673 C C . ASP A 1 94 ? -14.099 9.526 26.886 1.00 84.25 94 ASP A C 1
ATOM 675 O O . ASP A 1 94 ? -13.216 10.370 26.654 1.00 84.25 94 ASP A O 1
ATOM 679 N N . PHE A 1 95 ? -15.372 9.715 26.524 1.00 88.00 95 PHE A N 1
ATOM 680 C CA . PHE A 1 95 ? -15.849 10.806 25.665 1.00 88.00 95 PHE A CA 1
ATOM 681 C C . PHE A 1 95 ? -16.928 11.701 26.301 1.00 88.00 95 PHE A C 1
ATOM 683 O O . PHE A 1 95 ? -17.390 12.617 25.618 1.00 88.00 95 PHE A O 1
ATOM 690 N N . ASP A 1 96 ? -17.236 11.496 27.585 1.00 80.88 96 ASP A N 1
ATOM 691 C CA . ASP A 1 96 ? -18.103 12.349 28.420 1.00 80.88 96 ASP A CA 1
ATOM 692 C C . ASP A 1 96 ? -17.401 13.599 29.005 1.00 80.88 96 ASP A C 1
ATOM 694 O O . ASP A 1 96 ? -16.153 13.599 29.177 1.00 80.88 96 ASP A O 1
#